Protein AF-A0A836WGY2-F1 (afdb_monomer)

Nearest PDB structures (foldseek):
  3d7i-assembly1_B  TM=3.752E-01  e=2.012E+00  Methanocaldococcus jannaschii
  6ui1-assembly1_A  TM=4.081E-01  e=9.044E+00  Clostridium botulinum
  6jyi-assembly1_A  TM=3.216E-01  e=6.125E+00  Bacillus cereus ATCC 14579

Sequence (115 aa):
MSKATIPTPMPCAKQADKKPPCWRVFHRVTFVSRILPEFTGDAIAPVEKAMKAASIESNWELIKKLEPFVKNKTDDHALFAKAVRQTIATYLPELEGHEDEIIKYAALYFGMHDI

Solvent-accessible surface area (backbone atoms only — not comparable to full-atom values): 7722 Å² total; per-residue (Å²): 131,90,88,80,91,85,90,77,84,80,79,77,78,83,75,72,87,75,75,72,64,89,85,70,72,74,80,80,73,76,82,76,79,77,77,77,76,77,91,82,57,95,80,61,53,72,61,61,54,27,34,50,72,66,72,41,94,44,74,67,55,53,47,60,70,45,38,86,73,34,72,88,28,77,90,39,69,68,60,26,47,52,40,52,49,52,48,33,68,74,76,39,60,63,45,69,90,44,51,70,62,51,44,51,55,47,33,58,72,74,65,54,83,87,126

Structure (mmCIF, N/CA/C/O backbone):
data_AF-A0A836WGY2-F1
#
_entry.id   AF-A0A836WGY2-F1
#
loop_
_atom_site.group_PDB
_atom_site.id
_atom_site.type_symbol
_atom_site.label_atom_id
_atom_site.label_alt_id
_atom_site.label_comp_id
_atom_site.label_asym_id
_atom_site.label_entity_id
_atom_site.label_seq_id
_atom_site.pdbx_PDB_ins_code
_atom_site.Cartn_x
_atom_site.Cartn_y
_atom_site.Cartn_z
_atom_site.occupancy
_atom_site.B_iso_or_equiv
_atom_site.auth_seq_id
_atom_site.auth_comp_id
_atom_site.auth_asym_id
_atom_site.auth_atom_id
_atom_site.pdbx_PDB_model_num
ATOM 1 N N . MET A 1 1 ? 100.661 -12.861 -21.340 1.00 38.09 1 MET A N 1
ATOM 2 C CA . MET A 1 1 ? 100.211 -11.600 -20.698 1.00 38.09 1 MET A CA 1
ATOM 3 C C . MET A 1 1 ? 98.773 -11.803 -20.213 1.00 38.09 1 MET A C 1
ATOM 5 O O . MET A 1 1 ? 98.084 -12.541 -20.894 1.00 38.09 1 MET A O 1
ATOM 9 N N . SER A 1 2 ? 98.395 -11.229 -19.055 1.00 39.44 2 SER A N 1
ATOM 10 C CA . SER A 1 2 ? 97.043 -10.860 -18.529 1.00 39.44 2 SER A CA 1
ATOM 11 C C . SER A 1 2 ? 95.765 -11.440 -19.188 1.00 39.44 2 SER A C 1
ATOM 13 O O . SER A 1 2 ? 95.682 -11.415 -20.404 1.00 39.44 2 SER A O 1
ATOM 15 N N . LYS A 1 3 ? 94.634 -11.797 -18.546 1.00 39.38 3 LYS A N 1
ATOM 16 C CA . LYS A 1 3 ? 94.029 -11.774 -17.174 1.00 39.38 3 LYS A CA 1
ATOM 17 C C . LYS A 1 3 ? 92.658 -12.533 -17.303 1.00 39.38 3 LYS A C 1
ATOM 19 O O . LYS A 1 3 ? 92.215 -12.690 -18.433 1.00 39.38 3 LYS A O 1
ATOM 24 N N . ALA A 1 4 ? 91.866 -12.951 -16.301 1.00 45.56 4 ALA A N 1
ATOM 25 C CA . ALA A 1 4 ? 91.999 -13.201 -14.852 1.00 45.56 4 ALA A CA 1
ATOM 26 C C . ALA A 1 4 ? 90.728 -13.940 -14.313 1.00 45.56 4 ALA A C 1
ATOM 28 O O . ALA A 1 4 ? 89.719 -13.985 -15.004 1.00 45.56 4 ALA A O 1
ATOM 29 N N . THR A 1 5 ? 90.802 -14.462 -13.078 1.00 53.44 5 THR A N 1
ATOM 30 C CA . THR A 1 5 ? 89.746 -14.697 -12.048 1.00 53.44 5 THR A CA 1
ATOM 31 C C . THR A 1 5 ? 88.288 -15.081 -12.423 1.00 53.44 5 THR A C 1
ATOM 33 O O . THR A 1 5 ? 87.547 -14.313 -13.024 1.00 53.44 5 THR A O 1
ATOM 36 N N . ILE A 1 6 ? 87.834 -16.208 -11.854 1.00 48.31 6 ILE A N 1
ATOM 37 C CA . ILE A 1 6 ? 86.442 -16.702 -11.645 1.00 48.31 6 ILE A CA 1
ATOM 38 C C . ILE A 1 6 ? 86.215 -16.696 -10.097 1.00 48.31 6 ILE A C 1
ATOM 40 O O . ILE A 1 6 ? 87.245 -16.854 -9.431 1.00 48.31 6 ILE A O 1
ATOM 44 N N . PRO A 1 7 ? 85.019 -16.544 -9.447 1.00 51.12 7 PRO A N 1
ATOM 45 C CA . PRO A 1 7 ? 83.594 -16.710 -9.843 1.00 51.12 7 PRO A CA 1
ATOM 46 C C . PRO A 1 7 ? 82.758 -15.402 -9.636 1.00 51.12 7 PRO A C 1
ATOM 48 O O . PRO A 1 7 ? 83.339 -14.355 -9.380 1.00 51.12 7 PRO A O 1
ATOM 51 N N . THR A 1 8 ? 81.424 -15.280 -9.755 1.00 57.12 8 THR A N 1
ATOM 52 C CA . THR A 1 8 ? 80.284 -16.106 -9.283 1.00 57.12 8 THR A CA 1
ATOM 53 C C . THR A 1 8 ? 78.986 -15.594 -9.942 1.00 57.12 8 THR A C 1
ATOM 55 O O . THR A 1 8 ? 78.863 -14.377 -10.097 1.00 57.12 8 THR A O 1
ATOM 58 N N . PRO A 1 9 ? 77.986 -16.431 -10.297 1.00 51.41 9 PRO A N 1
ATOM 59 C CA . PRO A 1 9 ? 76.662 -15.924 -10.667 1.00 51.41 9 PRO A CA 1
ATOM 60 C C . PRO A 1 9 ? 75.998 -15.222 -9.472 1.00 51.41 9 PRO A C 1
ATOM 62 O O . PRO A 1 9 ? 76.093 -15.694 -8.338 1.00 51.41 9 PRO A O 1
ATOM 65 N N . MET A 1 10 ? 75.312 -14.101 -9.715 1.00 50.34 10 MET A N 1
ATOM 66 C CA . MET A 1 10 ? 74.595 -13.383 -8.655 1.00 50.34 10 MET A CA 1
ATOM 67 C C . MET A 1 10 ? 73.564 -14.304 -7.981 1.00 50.34 10 MET A C 1
ATOM 69 O O . MET A 1 10 ? 72.865 -15.039 -8.688 1.00 50.34 10 MET A O 1
ATOM 73 N N . PRO A 1 11 ? 73.415 -14.268 -6.643 1.00 50.12 11 PRO A N 1
ATOM 74 C CA . PRO 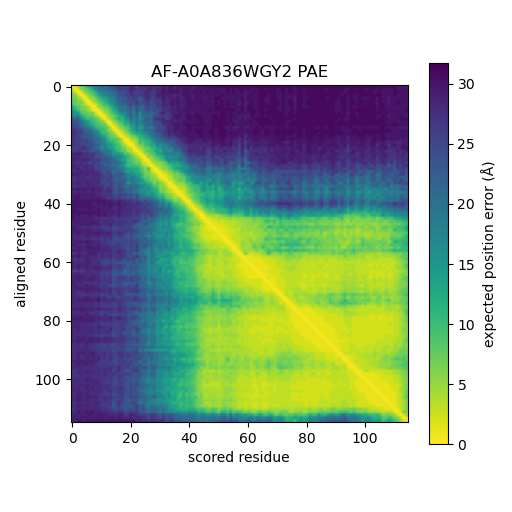A 1 11 ? 72.351 -15.007 -5.987 1.00 50.12 11 PRO A CA 1
ATOM 75 C C . PRO A 1 11 ? 71.005 -14.478 -6.489 1.00 50.12 11 PRO A C 1
ATOM 77 O O . PRO A 1 11 ? 70.647 -13.328 -6.236 1.00 50.12 11 PRO A O 1
ATOM 80 N N . CYS A 1 12 ? 70.246 -15.330 -7.183 1.00 41.88 12 CYS A N 1
ATOM 81 C CA . CYS A 1 12 ? 68.834 -15.074 -7.429 1.00 41.88 12 CYS A CA 1
ATOM 82 C C . CYS A 1 12 ? 68.173 -14.825 -6.068 1.00 41.88 12 CYS A C 1
ATOM 84 O O . CYS A 1 12 ? 68.266 -15.667 -5.167 1.00 41.88 12 CYS A O 1
ATOM 86 N N . ALA A 1 13 ? 67.592 -13.636 -5.887 1.00 40.38 13 ALA A N 1
ATOM 87 C CA . ALA A 1 13 ? 67.065 -13.220 -4.598 1.00 40.38 13 ALA A CA 1
ATOM 88 C C . ALA A 1 13 ? 66.016 -14.235 -4.128 1.00 40.38 13 ALA A C 1
ATOM 90 O O . ALA A 1 13 ? 65.023 -14.481 -4.813 1.00 40.38 13 ALA A O 1
ATOM 91 N N . LYS A 1 14 ? 66.248 -14.839 -2.956 1.00 55.62 14 LYS A N 1
ATOM 92 C CA . LYS A 1 14 ? 65.343 -15.833 -2.376 1.00 55.62 14 LYS A CA 1
ATOM 93 C C . LYS A 1 14 ? 63.990 -15.187 -2.066 1.00 55.62 14 LYS A C 1
ATOM 95 O O . LYS A 1 14 ? 63.801 -14.625 -0.993 1.00 55.62 14 LYS A O 1
ATOM 100 N N . GLN A 1 15 ? 63.048 -15.317 -2.995 1.00 50.53 15 GLN A N 1
ATOM 101 C CA . GLN A 1 15 ? 61.614 -15.114 -2.764 1.00 50.53 15 GLN A CA 1
ATOM 102 C C . GLN A 1 15 ? 60.843 -16.442 -2.773 1.00 50.53 15 GLN A C 1
ATOM 104 O O . GLN A 1 15 ? 59.643 -16.483 -3.034 1.00 50.53 15 GLN A O 1
ATOM 109 N N . ALA A 1 16 ? 61.521 -17.531 -2.401 1.00 52.28 16 ALA A N 1
ATOM 110 C CA . ALA A 1 16 ? 60.837 -18.590 -1.677 1.00 52.28 16 ALA A CA 1
ATOM 111 C C . ALA A 1 16 ? 60.428 -18.051 -0.291 1.00 52.28 16 ALA A C 1
ATOM 113 O O . ALA A 1 16 ? 61.188 -17.320 0.343 1.00 52.28 16 ALA A O 1
ATOM 114 N N . ASP A 1 17 ? 59.245 -18.449 0.172 1.00 54.12 17 ASP A N 1
ATOM 115 C CA . ASP A 1 17 ? 58.791 -18.315 1.562 1.00 54.12 17 ASP A CA 1
ATOM 116 C C . ASP A 1 17 ? 58.370 -16.931 2.106 1.00 54.12 17 ASP A C 1
ATOM 118 O O . ASP A 1 17 ? 58.618 -16.572 3.254 1.00 54.12 17 ASP A O 1
ATOM 122 N N . LYS A 1 18 ? 57.588 -16.178 1.317 1.00 58.22 18 LYS A N 1
ATOM 123 C CA . LYS A 1 18 ? 56.531 -15.302 1.879 1.00 58.22 18 LYS A CA 1
ATOM 124 C C . LYS A 1 18 ? 55.176 -15.514 1.205 1.00 58.22 18 LYS A C 1
ATOM 126 O O . LYS A 1 18 ? 54.494 -14.567 0.819 1.00 58.22 18 LYS A O 1
ATOM 131 N N . LYS A 1 19 ? 54.749 -16.778 1.117 1.00 56.12 19 LYS A N 1
ATOM 132 C CA . LYS A 1 19 ? 53.319 -17.081 0.978 1.00 56.12 19 LYS A CA 1
ATOM 133 C C . LYS A 1 19 ? 52.653 -16.610 2.279 1.00 56.12 19 LYS A C 1
ATOM 135 O O . LYS A 1 19 ? 53.065 -17.083 3.338 1.00 56.12 19 LYS A O 1
ATOM 140 N N . PRO A 1 20 ? 51.693 -15.665 2.263 1.00 62.34 20 PRO A N 1
ATOM 141 C CA . PRO A 1 20 ? 50.992 -15.310 3.488 1.00 62.34 20 PRO A CA 1
ATOM 142 C C . PRO A 1 20 ? 50.325 -16.579 4.037 1.00 62.34 20 PRO A C 1
ATOM 144 O O . PRO A 1 20 ? 49.794 -17.365 3.242 1.00 62.34 20 PRO A O 1
ATOM 147 N N . PRO A 1 21 ? 50.347 -16.815 5.361 1.00 63.62 21 PRO A N 1
ATOM 148 C CA . PRO A 1 21 ? 49.639 -17.952 5.924 1.00 63.62 21 PRO A CA 1
ATOM 149 C C . PRO A 1 21 ? 48.159 -17.847 5.533 1.00 63.62 21 PRO A C 1
ATOM 151 O O . PRO A 1 21 ? 47.601 -16.749 5.450 1.00 63.62 21 PRO A O 1
ATOM 154 N N . CYS A 1 22 ? 47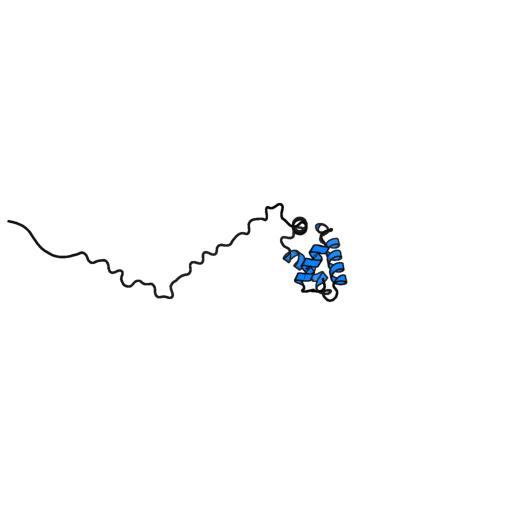.547 -18.994 5.236 1.00 56.75 22 CYS A N 1
ATOM 155 C CA . CYS A 1 22 ? 46.304 -19.132 4.461 1.00 56.75 22 CYS A CA 1
ATOM 156 C C . CYS A 1 22 ? 45.086 -18.337 4.973 1.00 56.75 22 CYS A C 1
ATOM 158 O O . CYS A 1 22 ? 44.135 -18.134 4.226 1.00 56.75 22 CYS A O 1
ATOM 160 N N . TRP A 1 23 ? 45.130 -17.841 6.209 1.00 59.81 23 TRP A N 1
ATOM 161 C CA . TRP A 1 23 ? 44.101 -17.020 6.844 1.00 59.81 23 TRP A CA 1
ATOM 162 C C . TRP A 1 23 ? 44.159 -15.520 6.493 1.00 59.81 23 TRP A C 1
ATOM 164 O O . TRP A 1 23 ? 43.247 -14.784 6.858 1.00 59.81 23 TRP A O 1
ATOM 174 N N . ARG A 1 24 ? 45.191 -15.035 5.780 1.00 54.69 24 ARG A N 1
ATOM 175 C CA . ARG A 1 24 ? 45.326 -13.608 5.404 1.00 54.69 24 ARG A CA 1
ATOM 176 C C . ARG A 1 24 ? 44.941 -13.301 3.949 1.00 54.69 24 ARG A C 1
ATOM 178 O O . ARG A 1 24 ? 45.491 -12.387 3.335 1.00 54.69 24 ARG A O 1
ATOM 185 N N . VAL A 1 25 ? 43.946 -14.008 3.411 1.00 62.53 25 VAL A N 1
ATOM 186 C CA . VAL A 1 25 ? 43.161 -13.496 2.277 1.00 62.53 25 VAL A CA 1
ATOM 187 C C . VAL A 1 25 ? 42.125 -12.525 2.838 1.00 62.53 25 VAL A C 1
ATOM 189 O O . VAL A 1 25 ? 40.988 -12.893 3.122 1.00 62.53 25 VAL A O 1
ATOM 192 N N . PHE A 1 26 ? 42.519 -11.262 3.014 1.00 59.31 26 PHE A N 1
ATOM 193 C CA . PHE A 1 26 ? 41.530 -10.203 3.192 1.00 59.31 26 PHE A CA 1
ATOM 194 C C . PHE A 1 26 ? 40.750 -10.073 1.886 1.00 59.31 26 PHE A C 1
ATOM 196 O O . PHE A 1 26 ? 41.221 -9.449 0.934 1.00 59.31 26 PHE A O 1
ATOM 203 N N . HIS A 1 27 ? 39.547 -10.647 1.859 1.00 63.69 27 HIS A N 1
ATOM 204 C CA . HIS A 1 27 ? 38.525 -10.292 0.887 1.00 63.69 27 HIS A CA 1
ATOM 205 C C . HIS A 1 27 ? 38.278 -8.785 1.040 1.00 63.69 27 HIS A C 1
ATOM 207 O O . HIS A 1 27 ? 37.558 -8.346 1.937 1.00 63.69 27 HIS A O 1
ATOM 213 N N . ARG A 1 28 ? 38.920 -7.970 0.194 1.00 65.44 28 ARG A N 1
ATO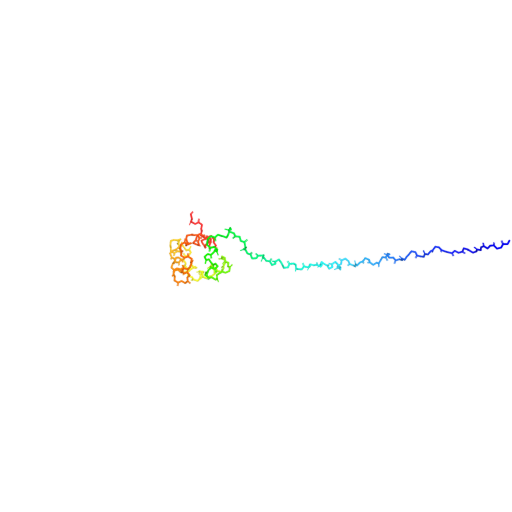M 214 C CA . ARG A 1 28 ? 38.612 -6.543 0.061 1.00 65.44 28 ARG A CA 1
ATOM 215 C C . ARG A 1 28 ? 37.259 -6.429 -0.630 1.00 65.44 28 ARG A C 1
ATOM 217 O O . ARG A 1 28 ? 37.177 -6.131 -1.816 1.00 65.44 28 ARG A O 1
ATOM 224 N N . VAL A 1 29 ? 36.201 -6.703 0.130 1.00 63.75 29 VAL A N 1
ATOM 225 C CA . VAL A 1 29 ? 34.830 -6.383 -0.247 1.00 63.75 29 VAL A CA 1
ATOM 226 C C . VAL A 1 29 ? 34.726 -4.865 -0.215 1.00 63.75 29 VAL A C 1
ATOM 228 O O . VAL A 1 29 ? 34.407 -4.259 0.805 1.00 63.75 29 VAL A O 1
ATOM 231 N N . THR A 1 30 ? 35.049 -4.232 -1.339 1.00 62.91 30 THR A N 1
ATOM 232 C CA . THR A 1 30 ? 34.595 -2.874 -1.613 1.00 62.91 30 THR A CA 1
ATOM 233 C C . THR A 1 30 ? 33.075 -2.917 -1.606 1.00 62.91 30 THR A C 1
ATOM 235 O O . THR A 1 30 ? 32.468 -3.454 -2.534 1.00 62.91 30 THR A O 1
ATOM 238 N N . PHE A 1 31 ? 32.463 -2.413 -0.534 1.00 62.16 31 PHE A N 1
ATOM 239 C CA . PHE A 1 31 ? 31.016 -2.288 -0.432 1.00 62.16 31 PHE A CA 1
ATOM 240 C C . PHE A 1 31 ? 30.548 -1.255 -1.461 1.00 62.16 31 PHE A C 1
ATOM 242 O O . PHE A 1 31 ? 30.550 -0.051 -1.208 1.00 62.16 31 PHE A O 1
ATOM 249 N N . VAL A 1 32 ? 30.202 -1.726 -2.660 1.00 68.31 32 VAL A N 1
ATOM 250 C CA . VAL A 1 32 ? 29.579 -0.893 -3.688 1.00 68.31 32 VAL A CA 1
ATOM 251 C C . VAL A 1 32 ? 28.119 -0.726 -3.294 1.00 68.31 32 VAL A C 1
ATOM 253 O O . VAL A 1 32 ? 27.268 -1.541 -3.656 1.00 68.31 32 VAL A O 1
ATOM 256 N N . SER A 1 33 ? 27.838 0.336 -2.538 1.00 70.38 33 SER A N 1
ATOM 257 C CA . SER A 1 33 ? 26.469 0.813 -2.376 1.00 70.38 33 SER A CA 1
ATOM 258 C C . SER A 1 33 ? 25.970 1.251 -3.750 1.00 70.38 33 SER A C 1
ATOM 260 O O . SER A 1 33 ? 26.390 2.283 -4.276 1.00 70.38 33 SER A O 1
ATOM 262 N N . ARG A 1 34 ? 25.125 0.429 -4.375 1.00 72.94 34 ARG A N 1
ATOM 263 C CA . ARG A 1 34 ? 24.424 0.819 -5.598 1.00 72.94 34 ARG A CA 1
ATOM 264 C C . ARG A 1 34 ? 23.324 1.789 -5.195 1.00 72.94 34 ARG A C 1
ATOM 266 O O . ARG A 1 34 ? 22.257 1.358 -4.771 1.00 72.94 34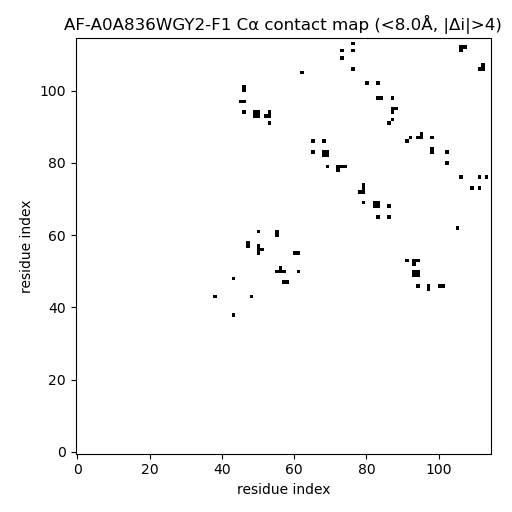 ARG A O 1
ATOM 273 N N . ILE A 1 35 ? 23.610 3.082 -5.325 1.00 68.25 35 ILE A N 1
ATOM 274 C CA . ILE A 1 35 ? 22.575 4.116 -5.336 1.00 68.25 35 ILE A CA 1
ATOM 275 C C . ILE A 1 35 ? 21.639 3.755 -6.491 1.00 68.25 35 ILE A C 1
ATOM 277 O O . ILE A 1 35 ? 22.080 3.657 -7.638 1.00 68.25 35 ILE A O 1
ATOM 281 N N . LEU A 1 36 ? 20.376 3.477 -6.171 1.00 65.69 36 LEU A N 1
ATOM 282 C CA . LEU A 1 36 ? 19.353 3.231 -7.177 1.00 65.69 36 LEU A CA 1
ATOM 283 C C . LEU A 1 36 ? 19.1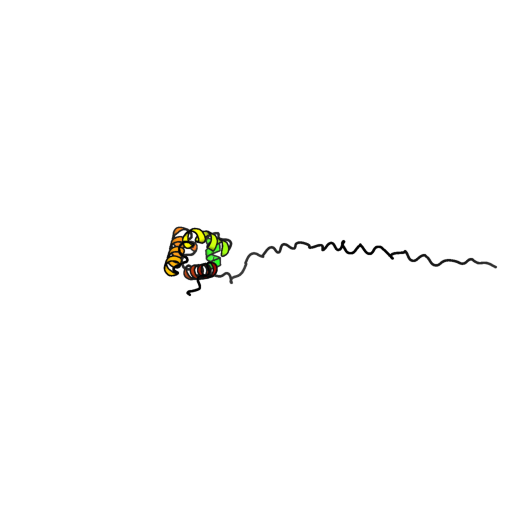58 4.547 -7.949 1.00 65.69 36 LEU A C 1
ATOM 285 O O . LEU A 1 36 ? 18.884 5.559 -7.303 1.00 65.69 36 LEU A O 1
ATOM 289 N N . PRO A 1 37 ? 19.343 4.585 -9.282 1.00 65.50 37 PRO A N 1
ATOM 290 C CA . PRO A 1 37 ? 19.078 5.800 -10.040 1.00 65.50 37 PRO A CA 1
ATOM 291 C C . PRO A 1 37 ? 17.604 6.179 -9.892 1.00 65.50 37 PRO A C 1
ATOM 293 O O . PRO A 1 37 ? 16.730 5.310 -9.892 1.00 65.50 37 PRO A O 1
ATOM 296 N N . GLU A 1 38 ? 17.329 7.476 -9.771 1.00 65.25 38 GLU A N 1
ATOM 297 C CA . GLU A 1 38 ? 15.961 7.980 -9.683 1.00 65.25 38 GLU A CA 1
ATOM 298 C C . GLU A 1 38 ? 15.163 7.537 -10.916 1.00 65.25 38 GLU A C 1
ATOM 300 O O . GLU A 1 38 ? 15.605 7.731 -12.052 1.00 65.25 38 GLU A O 1
ATOM 305 N N . PHE A 1 39 ? 13.987 6.937 -10.690 1.00 57.97 39 PHE A N 1
ATOM 306 C CA . PHE A 1 39 ? 13.102 6.457 -11.754 1.00 57.97 39 PHE A CA 1
ATOM 307 C C . PHE A 1 39 ? 12.676 7.611 -12.672 1.00 57.97 39 PHE A C 1
ATOM 309 O O . PHE A 1 39 ? 11.695 8.311 -12.413 1.00 57.97 39 PHE A O 1
ATOM 316 N N . THR A 1 40 ? 13.433 7.778 -13.752 1.00 58.53 40 THR A N 1
ATOM 317 C CA . THR A 1 40 ? 13.223 8.722 -14.847 1.00 58.53 40 THR A CA 1
ATOM 318 C C . THR A 1 40 ? 12.713 7.934 -16.045 1.00 58.53 40 THR A C 1
ATOM 320 O O . THR A 1 40 ? 13.474 7.456 -16.882 1.00 58.53 40 THR A O 1
ATOM 323 N N . GLY A 1 41 ? 11.396 7.744 -16.099 1.00 52.34 41 GLY A N 1
ATOM 324 C CA . GLY A 1 41 ? 10.758 6.998 -17.173 1.00 52.34 41 GLY A CA 1
ATOM 325 C C . GLY A 1 41 ? 9.265 7.268 -17.262 1.00 52.34 41 GLY A C 1
ATOM 326 O O . GLY A 1 41 ? 8.573 7.339 -16.252 1.00 52.34 41 GLY A O 1
ATOM 327 N N . ASP A 1 42 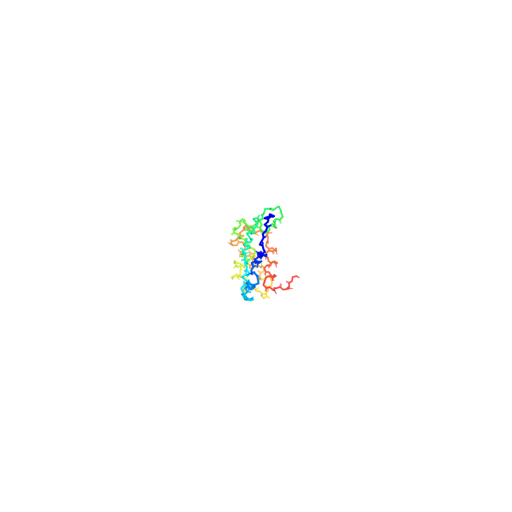? 8.774 7.348 -18.494 1.00 55.19 42 ASP A N 1
ATOM 328 C CA . ASP A 1 42 ? 7.348 7.419 -18.846 1.00 55.19 42 ASP A CA 1
ATOM 329 C C . ASP A 1 42 ? 6.581 6.123 -18.478 1.00 55.19 42 ASP A C 1
ATOM 331 O O . ASP A 1 42 ? 5.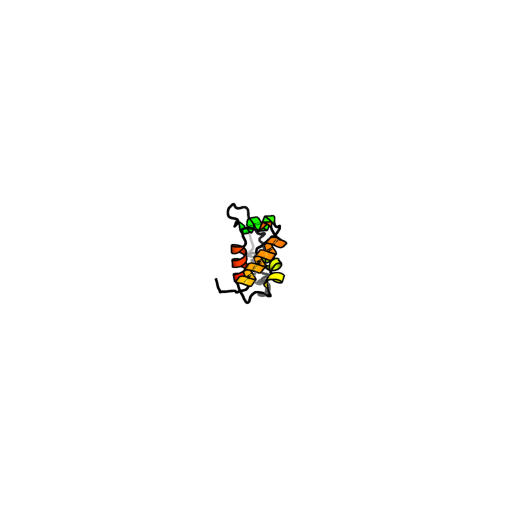359 6.066 -18.523 1.00 55.19 42 ASP A O 1
ATOM 335 N N . ALA A 1 43 ? 7.315 5.082 -18.063 1.00 56.69 43 ALA A N 1
ATOM 336 C CA . ALA A 1 43 ? 6.825 3.769 -17.644 1.00 56.69 43 ALA A CA 1
ATOM 337 C C . ALA A 1 43 ? 6.599 3.625 -16.120 1.00 56.69 43 ALA A C 1
ATOM 339 O O . ALA A 1 43 ? 6.556 2.505 -15.614 1.00 56.69 43 ALA A O 1
ATOM 340 N N . ILE A 1 44 ? 6.491 4.732 -15.377 1.00 58.75 44 ILE A N 1
ATOM 341 C CA . ILE A 1 44 ? 6.031 4.715 -13.976 1.00 58.75 44 ILE A CA 1
ATOM 342 C C . ILE A 1 44 ? 4.546 4.330 -13.978 1.00 58.75 44 ILE A C 1
ATOM 344 O O . ILE A 1 44 ? 3.760 4.947 -14.702 1.00 58.75 44 ILE A O 1
ATOM 348 N N . ALA A 1 45 ? 4.146 3.338 -13.176 1.00 67.31 45 ALA A N 1
ATOM 349 C CA . ALA A 1 45 ? 2.738 2.950 -13.097 1.00 67.31 45 ALA A CA 1
ATOM 350 C C . ALA A 1 45 ? 1.890 4.144 -12.607 1.00 67.31 45 ALA A C 1
ATOM 352 O O . ALA A 1 45 ? 2.359 4.922 -11.772 1.00 67.31 45 ALA A O 1
ATOM 353 N N . PRO A 1 46 ? 0.642 4.331 -13.077 1.00 73.38 46 PRO A N 1
ATOM 354 C CA . PRO A 1 46 ? -0.130 5.522 -12.721 1.00 73.38 46 PRO A CA 1
ATOM 355 C C . PRO A 1 46 ? -0.354 5.638 -11.199 1.00 73.38 46 PRO A C 1
ATOM 357 O O . PRO A 1 46 ? -0.250 6.739 -10.657 1.00 73.38 46 PRO A O 1
ATOM 360 N N . VAL A 1 47 ? -0.485 4.504 -10.496 1.00 76.94 47 VAL A N 1
ATOM 361 C CA . VAL A 1 47 ? -0.480 4.418 -9.023 1.00 76.94 47 VAL A CA 1
ATOM 362 C C . VAL A 1 47 ? 0.798 5.002 -8.408 1.00 76.94 47 VAL A C 1
ATOM 364 O O . VAL A 1 47 ? 0.726 5.825 -7.504 1.00 76.94 47 VAL A O 1
ATOM 367 N N . GLU A 1 48 ? 1.979 4.630 -8.910 1.00 75.62 48 GLU A N 1
ATOM 368 C CA . GLU A 1 48 ? 3.273 5.115 -8.401 1.00 75.62 48 GLU A CA 1
ATOM 369 C C . GLU A 1 48 ? 3.450 6.624 -8.638 1.00 75.62 48 GLU A C 1
ATOM 371 O O . GLU A 1 48 ? 4.091 7.320 -7.847 1.00 75.62 48 GLU A O 1
ATOM 376 N N . LYS A 1 49 ? 2.847 7.161 -9.707 1.00 73.69 49 LYS A N 1
ATOM 377 C CA . LYS A 1 49 ? 2.816 8.603 -9.980 1.00 73.69 49 LYS A CA 1
ATOM 378 C C . LYS A 1 49 ? 1.902 9.348 -8.998 1.00 73.69 49 LYS A C 1
ATOM 380 O O . LYS A 1 49 ? 2.310 10.388 -8.485 1.00 73.69 49 LYS A O 1
ATOM 385 N N . ALA A 1 50 ? 0.723 8.801 -8.696 1.00 78.19 50 ALA A N 1
ATOM 386 C CA . ALA A 1 50 ? -0.185 9.324 -7.669 1.00 78.19 50 ALA A CA 1
ATOM 387 C C . ALA A 1 50 ? 0.430 9.245 -6.256 1.00 78.19 50 ALA A C 1
ATOM 389 O O . ALA A 1 50 ? 0.349 10.186 -5.471 1.00 78.19 50 ALA A O 1
ATOM 390 N N . MET A 1 51 ? 1.148 8.163 -5.954 1.00 81.00 51 MET A N 1
ATOM 391 C CA . MET A 1 51 ? 1.893 8.001 -4.704 1.00 81.00 51 MET A CA 1
ATOM 392 C C . MET A 1 51 ? 3.002 9.039 -4.522 1.00 81.00 51 MET A C 1
ATOM 394 O O . MET A 1 51 ? 3.151 9.574 -3.424 1.00 81.00 51 MET A O 1
ATOM 398 N N . LYS A 1 52 ? 3.749 9.364 -5.587 1.00 78.62 52 LYS A N 1
ATOM 399 C CA . LYS A 1 52 ? 4.743 10.449 -5.556 1.00 78.62 52 LYS A CA 1
ATOM 400 C C . LYS A 1 52 ? 4.106 11.815 -5.295 1.00 78.62 52 LYS A C 1
ATOM 402 O O . LYS A 1 52 ? 4.719 12.620 -4.601 1.00 78.62 52 LYS A O 1
ATOM 407 N N . ALA A 1 53 ? 2.903 12.073 -5.817 1.00 75.75 53 ALA A N 1
ATOM 408 C CA . ALA A 1 53 ? 2.160 13.303 -5.525 1.00 75.75 53 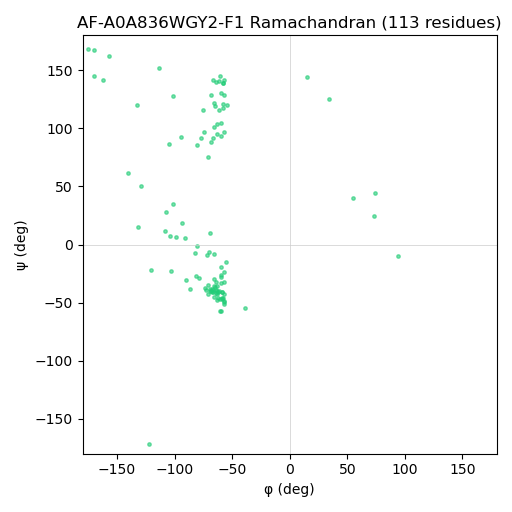ALA A CA 1
ATOM 409 C C . ALA A 1 53 ? 1.800 13.380 -4.026 1.00 75.75 53 ALA A C 1
ATOM 411 O O . ALA A 1 53 ? 2.195 14.325 -3.344 1.00 75.75 53 ALA A O 1
ATOM 412 N N . ALA A 1 54 ? 1.266 12.284 -3.472 1.00 76.25 54 ALA A N 1
ATOM 413 C CA . ALA A 1 54 ? 0.992 12.120 -2.042 1.00 76.25 54 ALA A CA 1
ATOM 414 C C . ALA A 1 54 ? 2.247 12.004 -1.139 1.00 76.25 54 ALA A C 1
ATOM 416 O O . ALA A 1 54 ? 2.128 11.662 0.043 1.00 76.25 54 ALA A O 1
ATOM 417 N N . SER A 1 55 ? 3.449 12.265 -1.670 1.00 77.75 55 SER A N 1
ATOM 418 C CA . SER A 1 55 ? 4.738 12.197 -0.968 1.00 77.75 55 SER A CA 1
ATOM 419 C C . SER A 1 55 ? 5.020 10.840 -0.294 1.00 77.75 55 SER A C 1
ATOM 421 O O . SER A 1 55 ? 5.553 10.791 0.818 1.00 77.75 55 SER A O 1
ATOM 423 N N . ILE A 1 56 ? 4.662 9.738 -0.958 1.00 80.75 56 ILE A N 1
ATOM 424 C CA . ILE A 1 56 ? 4.997 8.365 -0.555 1.00 80.75 56 ILE A CA 1
ATOM 425 C C . ILE A 1 56 ? 6.175 7.874 -1.405 1.00 80.75 56 ILE A C 1
ATOM 427 O O . ILE A 1 56 ? 6.109 7.920 -2.634 1.00 80.75 56 ILE A O 1
ATOM 431 N N . GLU A 1 57 ? 7.235 7.363 -0.778 1.00 75.81 57 GLU A N 1
ATOM 432 C CA . GLU A 1 57 ? 8.447 6.940 -1.489 1.00 75.81 57 GLU A CA 1
ATOM 433 C C . GLU A 1 57 ? 8.316 5.535 -2.102 1.00 75.81 57 GLU A C 1
ATOM 435 O O . GLU A 1 57 ? 8.984 5.227 -3.091 1.00 75.81 57 GLU A O 1
ATOM 440 N N . SER A 1 58 ? 7.472 4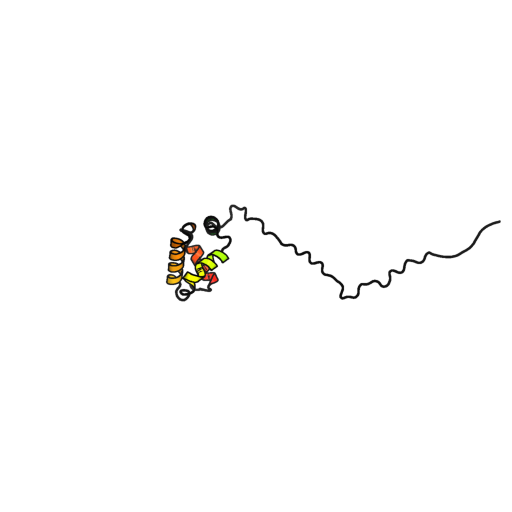.656 -1.538 1.00 78.00 58 SER A N 1
ATOM 441 C CA . SER A 1 58 ? 7.320 3.274 -2.027 1.00 78.00 58 SER A CA 1
ATOM 442 C C . SER A 1 58 ? 5.997 2.578 -1.671 1.00 78.00 58 SER A C 1
ATOM 444 O O . SER A 1 58 ? 5.310 2.935 -0.712 1.00 78.00 58 SER A O 1
ATOM 446 N N . ASN A 1 59 ? 5.676 1.494 -2.394 1.00 82.62 59 ASN A N 1
ATOM 447 C CA . ASN A 1 59 ? 4.491 0.650 -2.144 1.00 82.62 59 ASN A CA 1
ATOM 448 C C . ASN A 1 59 ? 4.461 0.087 -0.713 1.00 82.62 59 ASN A C 1
ATOM 450 O O . ASN A 1 59 ? 3.392 -0.074 -0.126 1.00 82.62 59 ASN A O 1
ATOM 454 N N . TRP A 1 60 ? 5.631 -0.174 -0.125 1.00 83.94 60 TRP A N 1
ATOM 455 C CA . TRP A 1 60 ? 5.738 -0.651 1.253 1.00 83.94 60 TRP A CA 1
ATOM 456 C C . TRP A 1 60 ? 5.308 0.412 2.273 1.00 83.94 60 TRP A C 1
ATOM 458 O O . TRP A 1 60 ? 4.635 0.080 3.247 1.00 83.94 60 TRP A O 1
ATOM 468 N N . GLU A 1 61 ? 5.629 1.688 2.041 1.00 87.00 61 GLU A N 1
ATOM 469 C CA . GLU A 1 61 ? 5.186 2.779 2.915 1.00 87.00 61 GLU A CA 1
ATOM 470 C C . GLU A 1 61 ? 3.675 3.003 2.849 1.00 87.00 61 GLU A C 1
ATOM 472 O O . GLU A 1 61 ? 3.041 3.186 3.891 1.00 87.00 61 GLU A O 1
ATOM 477 N N . LEU A 1 62 ? 3.080 2.928 1.651 1.00 88.00 62 LEU A N 1
ATOM 478 C CA . LEU A 1 62 ? 1.625 2.972 1.481 1.00 88.00 62 LEU A CA 1
ATOM 479 C C . LEU A 1 62 ? 0.957 1.858 2.299 1.00 88.00 62 LEU A C 1
ATOM 481 O O . LEU A 1 62 ? 0.072 2.127 3.111 1.00 88.00 62 LEU A O 1
ATOM 485 N N . ILE A 1 63 ? 1.442 0.620 2.165 1.00 88.00 63 ILE A N 1
ATOM 486 C CA . ILE A 1 63 ? 0.956 -0.525 2.946 1.00 88.00 63 ILE A CA 1
ATOM 487 C C . ILE A 1 63 ? 1.133 -0.283 4.453 1.00 88.00 63 ILE A C 1
ATOM 489 O O . ILE A 1 63 ? 0.217 -0.571 5.221 1.00 88.00 63 ILE A O 1
ATOM 493 N N . LYS A 1 64 ? 2.255 0.301 4.898 1.00 88.75 64 LYS A N 1
ATOM 494 C CA . LYS A 1 64 ? 2.489 0.635 6.314 1.00 88.75 64 LYS A CA 1
ATOM 495 C C . LYS A 1 64 ? 1.549 1.712 6.853 1.00 88.75 64 LYS A C 1
ATOM 497 O O . LYS A 1 64 ? 1.136 1.611 8.008 1.00 88.75 64 LYS A O 1
ATOM 502 N N . LYS A 1 65 ? 1.175 2.706 6.042 1.00 88.19 65 LYS A N 1
ATOM 503 C CA . LYS A 1 65 ? 0.165 3.714 6.413 1.00 88.19 65 LYS A CA 1
ATOM 504 C C . LYS A 1 65 ? -1.247 3.132 6.468 1.00 88.19 65 LYS A C 1
ATOM 506 O O . LYS A 1 65 ? -2.025 3.525 7.333 1.00 88.19 65 LYS A O 1
ATOM 511 N N . LEU A 1 66 ? -1.563 2.182 5.587 1.00 88.81 66 LEU A N 1
ATOM 512 C CA . LEU A 1 66 ? -2.845 1.475 5.579 1.00 88.81 66 LEU A CA 1
ATOM 513 C C . LEU A 1 66 ? -2.958 0.457 6.731 1.00 88.81 66 LEU A C 1
ATOM 515 O O . LEU A 1 66 ? -4.031 0.342 7.322 1.00 88.81 66 LEU A O 1
ATOM 519 N N . GLU A 1 67 ? -1.869 -0.240 7.093 1.00 88.56 67 GLU A N 1
ATOM 520 C CA . GLU A 1 67 ? -1.829 -1.329 8.089 1.00 88.56 67 GLU A CA 1
ATOM 521 C C . GLU A 1 67 ? -2.717 -1.103 9.334 1.00 88.56 67 GLU A C 1
ATOM 523 O O . GLU A 1 67 ? -3.566 -1.962 9.585 1.00 88.56 67 GLU A O 1
ATOM 528 N N . PRO A 1 68 ? -2.624 0.008 10.099 1.00 90.62 68 PRO A N 1
ATOM 529 C CA . PRO A 1 68 ? -3.449 0.201 11.299 1.00 90.62 68 PRO A CA 1
ATOM 530 C C . PRO A 1 68 ? -4.968 0.188 11.043 1.00 90.62 68 PRO A C 1
ATOM 532 O O . PRO A 1 68 ? -5.733 -0.179 11.936 1.00 90.62 68 PRO A O 1
ATOM 535 N N . PHE A 1 69 ? -5.423 0.542 9.837 1.00 88.31 69 PHE A N 1
ATOM 536 C CA . PHE A 1 69 ? -6.845 0.621 9.487 1.00 88.31 69 PHE A CA 1
ATOM 537 C C . PHE A 1 69 ? -7.407 -0.694 8.929 1.00 88.31 69 PHE A C 1
ATOM 539 O O . PHE A 1 69 ? -8.592 -0.991 9.135 1.00 88.31 69 PHE A O 1
ATOM 546 N N . VAL A 1 70 ? -6.576 -1.492 8.247 1.00 87.31 70 VAL A N 1
ATOM 547 C CA . VAL A 1 70 ? -6.983 -2.753 7.598 1.00 87.31 70 VAL A CA 1
ATOM 548 C C . VAL A 1 70 ? -6.595 -4.029 8.342 1.00 87.31 70 VAL A C 1
ATOM 550 O O . VAL A 1 70 ? -7.286 -5.028 8.178 1.00 87.31 70 VAL A O 1
ATOM 553 N N . LYS A 1 71 ? -5.581 -4.019 9.216 1.00 85.19 71 LYS A N 1
ATOM 554 C CA . LYS A 1 71 ? -5.094 -5.219 9.935 1.00 85.19 71 LYS A CA 1
ATOM 555 C C . LYS A 1 71 ? -6.155 -5.950 10.769 1.00 85.19 71 LYS A C 1
ATOM 557 O O . LYS A 1 71 ? -6.014 -7.138 11.029 1.00 85.19 71 LYS A O 1
ATOM 562 N N . ASN A 1 72 ? -7.214 -5.250 11.175 1.00 86.00 72 ASN A N 1
ATOM 563 C CA . ASN A 1 72 ? -8.350 -5.812 11.916 1.00 86.00 72 ASN A CA 1
ATOM 564 C C . ASN A 1 72 ? -9.496 -6.314 11.009 1.00 86.00 72 ASN A C 1
ATOM 566 O O . ASN A 1 72 ? -10.564 -6.638 11.517 1.00 86.00 72 ASN A O 1
ATOM 570 N N . LYS A 1 73 ? -9.326 -6.301 9.679 1.00 84.69 73 LYS A N 1
ATOM 571 C CA . LYS A 1 73 ? -10.381 -6.586 8.685 1.00 84.69 73 LYS A CA 1
ATOM 572 C C . LYS A 1 73 ? -9.958 -7.590 7.605 1.00 84.69 73 LYS A C 1
ATOM 574 O O . LYS A 1 73 ? -10.630 -7.700 6.592 1.00 84.69 73 LYS A O 1
ATOM 579 N N . THR A 1 74 ? -8.864 -8.317 7.816 1.00 83.94 74 THR A N 1
ATOM 580 C CA . THR A 1 74 ? -8.298 -9.296 6.867 1.00 83.94 74 THR A CA 1
ATOM 581 C C . THR A 1 74 ? -9.143 -10.573 6.705 1.00 83.94 74 THR A C 1
ATOM 583 O O . THR A 1 74 ? -8.811 -11.418 5.885 1.00 83.94 74 THR A O 1
ATOM 586 N N . ASP A 1 75 ? -10.203 -10.732 7.502 1.00 84.62 75 ASP A N 1
ATOM 587 C CA . ASP A 1 75 ? -11.109 -11.892 7.487 1.00 84.62 75 ASP A CA 1
ATOM 588 C C . ASP A 1 75 ? -12.136 -11.830 6.336 1.00 84.62 75 ASP A C 1
ATOM 590 O O . ASP A 1 75 ? -12.543 -12.859 5.809 1.00 84.62 75 ASP A O 1
ATOM 594 N N . ASP A 1 76 ? -12.513 -10.618 5.904 1.00 87.06 76 ASP A N 1
ATOM 595 C CA . ASP A 1 76 ? -13.497 -10.384 4.842 1.00 87.06 76 ASP A CA 1
ATOM 596 C C . ASP A 1 76 ? -12.970 -9.354 3.830 1.00 87.06 76 ASP A C 1
ATOM 598 O O . ASP A 1 76 ? -12.690 -8.194 4.161 1.00 87.06 76 ASP A O 1
ATOM 602 N N . HIS A 1 77 ? -12.856 -9.773 2.567 1.00 86.44 77 HIS A N 1
ATOM 603 C CA . HIS A 1 77 ? -12.286 -8.948 1.504 1.00 86.44 77 HIS A CA 1
ATOM 604 C C . HIS A 1 77 ? -13.117 -7.683 1.209 1.00 86.44 77 HIS A C 1
ATOM 606 O O . HIS A 1 77 ? -12.552 -6.635 0.892 1.00 86.44 77 HIS A O 1
ATOM 612 N N . ALA A 1 78 ? -14.445 -7.718 1.363 1.00 89.12 78 ALA A N 1
ATOM 613 C CA . ALA A 1 78 ? -15.298 -6.558 1.106 1.00 89.12 78 ALA A CA 1
ATOM 614 C C . ALA A 1 78 ? -15.155 -5.484 2.204 1.00 89.12 78 ALA A C 1
ATOM 616 O O . ALA A 1 78 ? -15.089 -4.287 1.902 1.00 89.12 78 ALA A O 1
ATOM 617 N N . LEU A 1 79 ? -15.047 -5.893 3.472 1.00 89.56 79 LEU A N 1
ATOM 618 C CA . LEU A 1 79 ? -14.746 -5.026 4.613 1.00 89.56 79 LEU A CA 1
ATOM 619 C C . LEU A 1 79 ? -13.324 -4.461 4.536 1.00 89.56 79 LEU A C 1
ATOM 621 O O . LEU A 1 79 ? -13.129 -3.278 4.836 1.00 89.56 79 LEU A O 1
ATOM 625 N N . PHE A 1 80 ? -12.351 -5.264 4.096 1.00 90.75 80 PHE A N 1
ATOM 626 C CA . PHE A 1 80 ? -10.995 -4.807 3.798 1.00 90.75 80 PHE A CA 1
ATOM 627 C C . PHE A 1 80 ? -10.998 -3.731 2.702 1.00 90.75 80 PHE A C 1
ATOM 629 O O . PHE A 1 80 ? -10.579 -2.600 2.952 1.00 90.75 80 PHE A O 1
ATOM 636 N N . ALA A 1 81 ? -11.549 -4.038 1.523 1.00 90.88 81 ALA A N 1
ATOM 637 C CA . ALA A 1 81 ? -11.617 -3.131 0.379 1.00 90.88 81 ALA A CA 1
ATOM 638 C C . ALA A 1 81 ? -12.336 -1.816 0.721 1.00 90.88 81 ALA A C 1
ATOM 640 O O . ALA A 1 81 ? -11.878 -0.730 0.368 1.00 90.88 81 ALA A O 1
ATOM 641 N N . LYS A 1 82 ? -13.447 -1.886 1.467 1.00 91.69 82 LYS A N 1
ATOM 642 C CA . LYS A 1 82 ? -14.162 -0.698 1.953 1.00 91.69 82 LYS A CA 1
ATOM 643 C C . LYS A 1 82 ? -13.306 0.144 2.902 1.00 91.69 82 LYS A C 1
ATOM 645 O O . LYS A 1 82 ? -13.336 1.368 2.807 1.00 91.69 82 LYS A O 1
ATOM 650 N N . ALA A 1 83 ? -12.539 -0.485 3.793 1.00 91.56 83 ALA A N 1
ATOM 651 C CA . ALA A 1 83 ? -11.655 0.236 4.699 1.00 91.56 83 ALA A CA 1
ATOM 652 C C . ALA A 1 83 ? -10.482 0.906 3.975 1.00 91.56 83 ALA A C 1
ATOM 654 O O . ALA A 1 83 ? -10.189 2.052 4.296 1.00 91.56 83 ALA A O 1
ATOM 655 N N . VAL A 1 84 ? -9.870 0.252 2.977 1.00 91.31 84 VAL A N 1
ATOM 656 C CA . VAL A 1 84 ? -8.830 0.876 2.136 1.00 91.31 84 VAL A CA 1
ATOM 657 C C . VAL A 1 84 ? -9.372 2.144 1.473 1.00 91.31 84 VAL A C 1
ATOM 659 O O . VAL A 1 84 ? -8.780 3.205 1.657 1.00 91.31 84 VAL A O 1
ATOM 662 N N . ARG A 1 85 ? -10.534 2.073 0.805 1.00 91.75 85 ARG A N 1
ATOM 663 C CA . ARG A 1 85 ? -11.180 3.243 0.173 1.00 91.75 85 ARG A CA 1
ATOM 664 C C . ARG A 1 85 ? -11.468 4.367 1.162 1.00 91.75 85 ARG A C 1
ATOM 666 O O . ARG A 1 85 ? -11.125 5.517 0.916 1.00 91.75 85 ARG A O 1
ATOM 673 N N . GLN A 1 86 ? -12.019 4.044 2.335 1.00 91.69 86 GLN A N 1
ATOM 674 C CA . GLN A 1 86 ? -12.248 5.047 3.381 1.00 91.69 86 GLN A CA 1
ATOM 675 C C . GLN A 1 86 ? -10.946 5.701 3.869 1.00 91.69 86 GLN A C 1
ATOM 677 O O . GLN A 1 86 ? -10.925 6.909 4.095 1.00 91.69 86 GLN A O 1
ATOM 682 N N . THR A 1 87 ? -9.856 4.943 4.021 1.00 91.00 87 THR A N 1
ATOM 683 C CA . THR A 1 87 ? -8.553 5.493 4.426 1.00 91.00 87 THR A CA 1
ATOM 684 C C . THR A 1 87 ? -7.927 6.355 3.325 1.00 91.00 87 THR A C 1
ATOM 686 O O . THR A 1 87 ? -7.411 7.425 3.643 1.00 91.00 87 THR A O 1
ATOM 689 N N . ILE A 1 88 ? -8.027 5.955 2.052 1.00 90.44 88 ILE A N 1
ATOM 690 C CA . ILE A 1 88 ? -7.590 6.761 0.899 1.00 90.44 88 ILE A CA 1
ATOM 691 C C . ILE A 1 88 ? -8.371 8.080 0.863 1.00 90.44 88 ILE A C 1
ATOM 693 O O . ILE A 1 88 ? -7.766 9.137 1.012 1.00 90.44 88 ILE A O 1
ATOM 697 N N . ALA A 1 89 ? -9.705 8.035 0.814 1.00 89.88 89 ALA A N 1
ATOM 698 C CA . ALA A 1 89 ? -10.548 9.233 0.757 1.00 89.88 89 ALA A CA 1
ATOM 699 C C . ALA A 1 89 ? -10.372 10.187 1.961 1.00 89.88 89 ALA A C 1
ATOM 701 O O . ALA A 1 89 ? -10.581 11.390 1.831 1.00 89.88 89 ALA A O 1
ATOM 702 N N . THR A 1 90 ? -9.991 9.673 3.139 1.00 90.06 90 THR A N 1
ATOM 703 C CA . THR A 1 90 ? -9.803 10.499 4.350 1.00 90.06 90 THR A CA 1
ATOM 704 C C . THR A 1 90 ? -8.406 11.113 4.455 1.00 90.06 90 THR A C 1
ATOM 706 O O . THR A 1 90 ? -8.273 12.239 4.932 1.00 90.06 90 THR A O 1
ATOM 709 N N . TYR A 1 91 ? -7.356 10.378 4.073 1.00 87.19 91 TYR A N 1
ATOM 710 C CA . TYR A 1 91 ? -5.968 10.760 4.368 1.00 87.19 91 TYR A CA 1
ATOM 711 C C . TYR A 1 91 ? -5.086 10.960 3.132 1.00 87.19 91 TYR A C 1
ATOM 713 O O . TYR A 1 91 ? -4.056 11.623 3.246 1.00 87.19 91 TYR A O 1
ATOM 721 N N . LEU A 1 92 ? -5.444 10.381 1.981 1.00 87.06 92 LEU A N 1
ATOM 722 C CA . LEU A 1 92 ? -4.662 10.424 0.742 1.00 87.06 92 LEU A CA 1
ATOM 723 C C . LEU A 1 92 ? -5.567 10.605 -0.501 1.00 87.06 92 LEU A C 1
ATOM 725 O O . LEU A 1 92 ? -5.577 9.736 -1.376 1.00 87.06 92 LEU A O 1
ATOM 729 N N . PRO A 1 93 ? -6.316 11.721 -0.615 1.00 86.44 93 PRO A N 1
ATOM 730 C CA . PRO A 1 93 ? -7.234 11.954 -1.737 1.00 86.44 93 PRO A CA 1
ATOM 731 C C . PRO A 1 93 ? -6.534 11.970 -3.107 1.00 86.44 93 PRO A C 1
ATOM 733 O O . PRO A 1 93 ? -7.169 11.745 -4.128 1.00 86.44 93 PRO A O 1
ATOM 736 N N . GLU A 1 94 ? -5.214 12.166 -3.161 1.00 84.44 94 GLU A N 1
ATOM 737 C CA . GLU A 1 94 ? -4.453 12.133 -4.420 1.00 84.44 94 GLU A CA 1
ATOM 738 C C . GLU A 1 94 ? -4.294 10.727 -5.031 1.00 84.44 94 GLU A C 1
ATOM 740 O O . GLU A 1 94 ? -3.850 10.612 -6.170 1.00 84.44 94 GLU A O 1
ATOM 745 N N . LEU A 1 95 ? -4.671 9.660 -4.309 1.00 83.12 95 LEU A N 1
ATOM 746 C CA . LEU A 1 95 ? -4.759 8.291 -4.840 1.00 83.12 95 LEU A CA 1
ATOM 747 C C . LEU A 1 95 ? -6.200 7.882 -5.217 1.00 83.12 95 LEU A C 1
ATOM 749 O O . LEU A 1 95 ? -6.439 6.722 -5.569 1.00 83.12 95 LEU A O 1
ATOM 753 N N . GLU A 1 96 ? -7.165 8.805 -5.155 1.00 82.38 96 GLU A N 1
ATOM 754 C CA . GLU A 1 96 ? -8.537 8.561 -5.605 1.00 82.38 96 GLU A CA 1
ATOM 755 C C . GLU A 1 96 ? -8.548 8.188 -7.102 1.00 82.38 96 GLU A C 1
ATOM 757 O O . GLU A 1 96 ? -7.907 8.832 -7.931 1.00 82.38 96 GLU A O 1
ATOM 762 N N . GLY A 1 97 ? -9.231 7.091 -7.448 1.00 84.56 97 GLY A N 1
ATOM 763 C CA . GLY A 1 97 ? -9.206 6.496 -8.793 1.00 84.56 97 GLY A CA 1
ATOM 764 C C . GLY A 1 97 ? -8.174 5.376 -9.010 1.00 84.56 97 GLY A C 1
ATOM 765 O O . GLY A 1 97 ? -8.278 4.662 -10.004 1.00 84.56 97 GLY A O 1
ATOM 766 N N . HIS A 1 98 ? -7.242 5.149 -8.075 1.00 85.81 98 HIS A N 1
ATOM 767 C CA . HIS A 1 98 ? -6.293 4.016 -8.095 1.00 85.81 98 HIS A CA 1
ATOM 768 C C . HIS A 1 98 ? -6.594 2.938 -7.038 1.00 85.81 98 HIS A C 1
ATOM 770 O O . HIS A 1 98 ? -5.788 2.041 -6.781 1.00 85.81 98 HIS A O 1
ATOM 776 N N . GLU A 1 99 ? -7.771 3.017 -6.420 1.00 87.44 99 GLU A N 1
ATOM 777 C CA . GLU A 1 99 ? -8.155 2.224 -5.253 1.00 87.44 99 GLU A CA 1
ATOM 778 C C . GLU A 1 99 ? -8.107 0.711 -5.502 1.00 87.44 99 GLU A C 1
ATOM 780 O O . GLU A 1 99 ? -7.551 -0.013 -4.679 1.00 87.44 99 GLU A O 1
ATOM 785 N N . ASP A 1 100 ? -8.641 0.219 -6.624 1.00 87.44 100 ASP A N 1
ATOM 786 C CA . ASP A 1 100 ? -8.709 -1.219 -6.924 1.00 87.44 100 ASP A CA 1
ATOM 787 C C . ASP A 1 100 ? -7.321 -1.861 -7.099 1.00 87.44 100 ASP A C 1
ATOM 789 O O . ASP A 1 100 ? -7.090 -2.980 -6.632 1.00 87.44 100 ASP A O 1
ATOM 793 N N . GLU A 1 101 ? -6.358 -1.144 -7.691 1.00 87.00 101 GLU A N 1
ATOM 794 C CA . GLU A 1 101 ? -4.964 -1.603 -7.762 1.00 87.00 101 GLU A CA 1
ATOM 795 C C . GLU A 1 101 ? -4.339 -1.664 -6.361 1.00 87.00 101 GLU A C 1
ATOM 797 O O . GLU A 1 101 ? -3.724 -2.668 -5.998 1.00 87.00 101 GLU A O 1
ATOM 802 N N . ILE A 1 102 ? -4.548 -0.631 -5.538 1.00 87.81 102 ILE A N 1
ATOM 803 C CA . ILE A 1 102 ? -4.026 -0.561 -4.164 1.00 87.81 102 ILE A CA 1
ATOM 804 C C . ILE A 1 102 ? -4.625 -1.668 -3.288 1.00 87.81 102 ILE A C 1
ATOM 806 O O . ILE A 1 102 ? -3.892 -2.323 -2.546 1.00 87.81 102 ILE A O 1
ATOM 810 N N . ILE A 1 103 ? -5.934 -1.922 -3.397 1.00 90.25 103 ILE A N 1
ATOM 811 C CA . ILE A 1 103 ? -6.629 -3.015 -2.705 1.00 90.25 103 ILE A CA 1
ATOM 812 C C . ILE A 1 103 ? -6.012 -4.353 -3.104 1.00 90.25 103 ILE A C 1
ATOM 814 O O . ILE A 1 103 ? -5.667 -5.135 -2.222 1.00 90.25 103 ILE A O 1
ATOM 818 N N . LYS A 1 104 ? -5.795 -4.593 -4.403 1.00 88.31 104 LYS A N 1
ATOM 819 C CA . LYS A 1 104 ? -5.179 -5.828 -4.904 1.00 88.31 104 LYS A CA 1
ATOM 820 C C . LYS A 1 104 ? -3.749 -6.018 -4.390 1.00 88.31 104 LYS A C 1
ATOM 822 O O . LYS A 1 104 ? -3.415 -7.099 -3.909 1.00 88.31 104 LYS A O 1
ATOM 827 N N . TYR A 1 105 ? -2.908 -4.982 -4.432 1.00 87.31 105 TYR A N 1
ATOM 828 C CA . TYR A 1 105 ? -1.545 -5.047 -3.889 1.00 87.31 105 TYR A CA 1
ATOM 829 C C . TYR A 1 105 ? -1.528 -5.275 -2.373 1.00 87.31 105 TYR A C 1
ATOM 831 O O . TYR A 1 105 ? -0.736 -6.080 -1.878 1.00 87.31 105 TYR A O 1
ATOM 839 N N . ALA A 1 106 ? -2.412 -4.608 -1.631 1.00 88.31 106 ALA A N 1
ATOM 840 C CA . ALA A 1 106 ? -2.513 -4.779 -0.189 1.00 88.31 106 ALA A CA 1
ATOM 841 C C . ALA A 1 106 ? -3.078 -6.166 0.181 1.00 88.31 106 ALA A C 1
ATOM 843 O O . ALA A 1 106 ? -2.574 -6.790 1.112 1.00 88.31 106 ALA A O 1
ATOM 844 N N . ALA A 1 107 ? -4.047 -6.696 -0.573 1.00 88.88 107 ALA A N 1
ATOM 845 C CA . ALA A 1 107 ? -4.580 -8.046 -0.394 1.00 88.88 107 ALA A CA 1
ATOM 846 C C . ALA A 1 107 ? -3.493 -9.118 -0.576 1.00 88.88 107 ALA A C 1
ATOM 848 O O . ALA A 1 107 ? -3.315 -9.963 0.304 1.00 88.88 107 ALA A O 1
ATOM 849 N N . LEU A 1 108 ? -2.692 -9.006 -1.644 1.00 87.69 108 LEU A N 1
ATOM 850 C CA . LEU A 1 108 ? -1.522 -9.859 -1.878 1.00 87.69 108 LEU A CA 1
ATOM 851 C C . LEU A 1 108 ? -0.497 -9.768 -0.734 1.00 87.69 108 LEU A C 1
ATOM 853 O O . LEU A 1 108 ? 0.039 -10.790 -0.312 1.00 87.69 108 LEU A O 1
ATOM 857 N N . TYR A 1 109 ? -0.243 -8.569 -0.195 1.00 88.44 109 TYR A N 1
ATOM 858 C CA . TYR A 1 109 ? 0.680 -8.382 0.932 1.00 88.44 109 TYR A CA 1
ATOM 859 C C . TYR A 1 109 ? 0.179 -9.023 2.235 1.00 88.44 109 TYR A C 1
ATOM 861 O O . TYR A 1 109 ? 0.963 -9.626 2.966 1.00 88.44 109 TYR A O 1
ATOM 869 N N . PHE A 1 110 ? -1.119 -8.911 2.531 1.00 87.19 110 PHE A N 1
ATOM 870 C CA . PHE A 1 110 ? -1.729 -9.530 3.712 1.00 87.19 110 PHE A CA 1
ATOM 871 C C . PHE A 1 110 ? -2.056 -11.023 3.529 1.00 87.19 110 PHE A C 1
ATOM 873 O O . PHE A 1 110 ? -2.513 -11.658 4.477 1.00 87.19 110 PHE A O 1
ATOM 880 N N . GLY A 1 111 ? -1.798 -11.600 2.350 1.00 85.81 111 GLY A N 1
ATOM 881 C CA . GLY A 1 111 ? -2.036 -13.016 2.072 1.00 85.81 111 GLY A CA 1
ATOM 882 C C . GLY A 1 111 ? -3.514 -13.383 1.908 1.00 85.81 111 GLY A C 1
ATOM 883 O O . GLY A 1 111 ? -3.871 -14.544 2.111 1.00 85.81 111 GLY A O 1
ATOM 884 N N . MET A 1 112 ? -4.374 -12.431 1.534 1.00 83.31 112 MET A N 1
ATOM 885 C CA . MET A 1 112 ? -5.742 -12.733 1.107 1.00 83.31 112 MET A CA 1
ATOM 886 C C . MET A 1 112 ? -5.702 -13.314 -0.311 1.00 83.31 112 MET A C 1
ATOM 888 O O . MET A 1 112 ? -5.270 -12.648 -1.250 1.00 83.31 112 MET A O 1
ATOM 892 N N . HIS A 1 113 ? -6.119 -14.575 -0.440 1.00 65.50 113 HIS A N 1
ATOM 893 C CA . HIS A 1 113 ? -6.061 -15.356 -1.685 1.00 65.50 113 HIS A CA 1
ATOM 894 C C . HIS A 1 113 ? -7.428 -15.503 -2.383 1.00 65.50 113 HIS A C 1
ATOM 896 O O . HIS A 1 113 ? -7.528 -16.247 -3.354 1.00 65.50 113 HIS A O 1
ATOM 902 N N . ASP A 1 114 ? -8.464 -14.813 -1.897 1.00 59.38 114 ASP A N 1
ATOM 903 C CA . ASP A 1 114 ? -9.799 -14.777 -2.507 1.00 59.38 114 ASP A CA 1
ATOM 904 C C . ASP A 1 114 ? -9.889 -13.540 -3.425 1.00 59.38 114 ASP A C 1
ATOM 906 O O . ASP A 1 114 ? -10.108 -12.420 -2.955 1.00 59.38 114 ASP A O 1
ATOM 910 N N . ILE A 1 115 ? -9.570 -13.736 -4.714 1.00 55.06 115 ILE A N 1
ATOM 911 C CA . ILE A 1 115 ? -9.476 -12.708 -5.775 1.00 55.06 115 ILE A CA 1
ATOM 912 C C . ILE A 1 115 ? -10.046 -13.272 -7.082 1.00 55.06 115 ILE A C 1
ATOM 914 O O . ILE A 1 115 ? -9.584 -14.366 -7.479 1.00 55.06 115 ILE A O 1
#

pLDDT: mean 73.65, std 15.59, range [38.09, 91.75]

Radius of gyration: 33.36 Å; Cα contacts (8 Å, |Δi|>4): 55; chains: 1; bounding box: 116×32×33 Å

Foldseek 3Di:
DDDDDDDDPDPPPPPPDPPPPPPPPPPPPPPPPPPDPDPDDPPQDVLNVLCVVQVHPDLVVLLVQLCVQQVVPLVDLVSNLVSQVVSCVPRPVSNPPVSVVNSVVSCVVSVPPPD

Mean predicted aligned error: 15.76 Å

Secondary structure (DSSP, 8-state):
----------------S-PPPTT-----------PPPP--STTS-HHHHHHHHTT---HHHHHHHHHHHHTT-TT-HHHHHHHHHHHHHHH-GGGTT-HHHHHHHHHHHHT----